Protein AF-A0A974CTH6-F1 (afdb_monomer)

Mean predicted aligned error: 5.62 Å

Solvent-accessible surface area (backbone atoms only — not comparable to full-atom values): 6548 Å² total; per-residue (Å²): 140,90,82,87,84,81,83,86,67,54,75,58,33,73,74,41,70,35,68,75,43,41,52,47,50,50,58,51,48,46,46,39,37,75,73,66,64,60,76,70,60,98,41,68,53,32,55,76,68,61,55,70,92,64,58,65,79,67,43,55,91,24,69,63,51,50,55,40,48,31,50,57,60,41,52,69,76,33,61,99,54,96,59,74,70,48,74,67,57,32,51,52,41,44,52,52,53,51,51,55,51,57,53,64,75,74,110

Nearest PDB structures (foldseek):
  8pdp-assembly1_A  TM=2.370E-01  e=9.157E+00  Human metapneumovirus CAN97-83

Sequence (107 aa):
MLALWTWSGTLLHVLWDCAAIQKYWSEILSICNDKLKLSIEATPAAVLQHHNTTLQHLYNKSLTQYALNAAKILIPCKWKSTLLPTLSEWRAQMEENRKFEEIHAKS

Foldseek 3Di:
DDDDDPPPDDPCCLQPVPPLNVVLVVVLVCCCCVVVVPPFDNDCCCLVVVDDDDDPVCVVVDPSVLLSVLQRVVSVVQPPHPDDDDPVSSVVSSVVVVVVVVVVVVD

Structure (mmCIF, N/CA/C/O backbone):
data_AF-A0A974CTH6-F1
#
_entry.id   AF-A0A974CTH6-F1
#
loop_
_atom_site.group_PDB
_atom_site.id
_atom_site.type_symbol
_atom_site.label_atom_id
_atom_site.label_alt_id
_atom_site.label_comp_id
_atom_site.label_asym_id
_atom_site.label_entity_id
_atom_site.label_seq_id
_atom_site.pdbx_PDB_ins_code
_atom_site.Cartn_x
_atom_site.Cartn_y
_atom_site.Cartn_z
_atom_site.occupancy
_atom_site.B_iso_or_equiv
_atom_site.auth_seq_id
_atom_site.auth_comp_id
_atom_site.auth_asym_id
_atom_site.auth_atom_id
_atom_site.pdbx_PDB_model_num
ATOM 1 N N . MET A 1 1 ? 21.292 -10.213 31.112 1.00 33.97 1 MET A N 1
ATOM 2 C CA . MET A 1 1 ? 21.437 -10.756 29.746 1.00 33.97 1 MET A CA 1
ATOM 3 C C . MET A 1 1 ? 20.284 -10.200 28.916 1.00 33.97 1 MET A C 1
ATOM 5 O O . MET A 1 1 ? 19.197 -10.753 28.952 1.00 33.97 1 MET A O 1
ATOM 9 N N . LEU A 1 2 ? 20.473 -9.027 28.303 1.00 35.25 2 LEU A N 1
ATOM 10 C CA . LEU A 1 2 ? 19.471 -8.352 27.468 1.00 35.25 2 LEU A CA 1
ATOM 11 C C . LEU A 1 2 ? 19.879 -8.567 26.011 1.00 35.25 2 LEU A C 1
ATOM 13 O O . LEU A 1 2 ? 20.792 -7.909 25.523 1.00 35.25 2 LEU A O 1
ATOM 17 N N . ALA A 1 3 ? 19.260 -9.540 25.354 1.00 44.25 3 ALA A N 1
ATOM 18 C CA . ALA A 1 3 ? 19.406 -9.747 23.923 1.00 44.25 3 ALA A CA 1
ATOM 19 C C . ALA A 1 3 ? 18.238 -9.075 23.183 1.00 44.25 3 ALA A C 1
ATOM 21 O O . ALA A 1 3 ? 17.135 -9.004 23.719 1.00 44.25 3 ALA A O 1
ATOM 22 N N . LEU A 1 4 ? 18.499 -8.705 21.922 1.00 35.81 4 LEU A N 1
ATOM 23 C CA . LEU A 1 4 ? 17.542 -8.417 20.838 1.00 35.81 4 LEU A CA 1
ATOM 24 C C . LEU A 1 4 ? 17.180 -6.946 20.560 1.00 35.81 4 LEU A C 1
ATOM 26 O O . LEU A 1 4 ? 16.011 -6.589 20.486 1.00 35.81 4 LEU A O 1
ATOM 30 N N . TRP A 1 5 ? 18.184 -6.120 20.250 1.00 41.66 5 TRP A N 1
ATOM 31 C CA . TRP A 1 5 ? 17.993 -4.976 19.341 1.00 41.66 5 TRP A CA 1
ATOM 32 C C . TRP A 1 5 ? 19.153 -4.874 18.341 1.00 41.66 5 TRP A C 1
ATOM 34 O O . TRP A 1 5 ? 19.871 -3.879 18.305 1.00 41.66 5 TRP A O 1
ATOM 44 N N . THR A 1 6 ? 19.374 -5.903 17.522 1.00 41.91 6 THR A N 1
ATOM 45 C CA . THR A 1 6 ? 20.195 -5.749 16.310 1.00 41.91 6 THR A CA 1
ATOM 46 C C . THR A 1 6 ? 19.281 -5.295 15.176 1.00 41.91 6 THR A C 1
ATOM 48 O O . THR A 1 6 ? 18.655 -6.112 14.507 1.00 41.91 6 THR A O 1
ATOM 51 N N . TRP A 1 7 ? 19.164 -3.980 14.983 1.00 55.66 7 TRP A N 1
ATOM 52 C CA . TRP A 1 7 ? 18.461 -3.376 13.844 1.00 55.66 7 TRP A CA 1
ATOM 53 C C . TRP A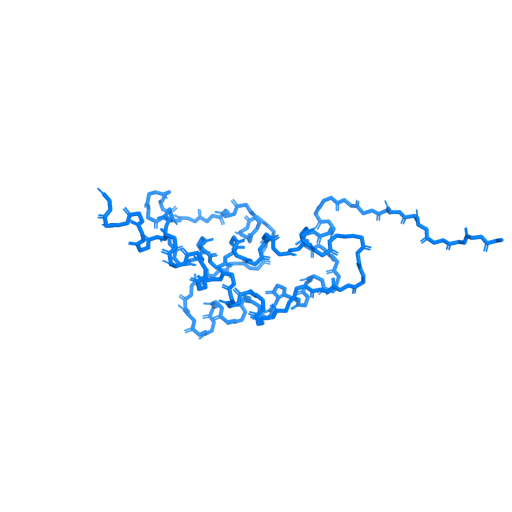 1 7 ? 19.301 -3.532 12.568 1.00 55.66 7 TRP A C 1
ATOM 55 O O . TRP A 1 7 ? 19.897 -2.580 12.077 1.00 55.66 7 TRP A O 1
ATOM 65 N N . SER A 1 8 ? 19.400 -4.748 12.040 1.00 58.16 8 SER A N 1
ATOM 66 C CA . SER A 1 8 ? 20.033 -5.024 10.749 1.00 58.16 8 SER A CA 1
ATOM 67 C C . SER A 1 8 ? 18.980 -4.944 9.640 1.00 58.16 8 SER A C 1
ATOM 69 O O . SER A 1 8 ? 18.512 -5.967 9.150 1.00 58.16 8 SER A O 1
ATOM 71 N N . GLY A 1 9 ? 18.554 -3.730 9.283 1.00 66.44 9 GLY A N 1
ATOM 72 C CA . GLY A 1 9 ? 17.576 -3.500 8.217 1.00 66.44 9 GLY A CA 1
ATOM 73 C C . GLY A 1 9 ? 17.812 -2.168 7.510 1.00 66.44 9 GLY A C 1
ATOM 74 O O . GLY A 1 9 ? 18.080 -1.157 8.154 1.00 66.44 9 GLY A O 1
ATOM 75 N N . THR A 1 10 ? 17.737 -2.163 6.180 1.00 86.88 10 THR A N 1
ATOM 76 C CA . THR A 1 10 ? 17.773 -0.935 5.372 1.00 86.88 10 THR A CA 1
ATOM 77 C C . THR A 1 10 ? 16.409 -0.235 5.403 1.00 86.88 10 THR A C 1
ATOM 79 O O . THR A 1 10 ? 15.400 -0.826 5.791 1.00 86.88 10 THR A O 1
ATOM 82 N N . LEU A 1 11 ? 16.339 1.019 4.944 1.00 87.75 11 LEU A N 1
ATOM 83 C CA . LEU A 1 11 ? 15.051 1.698 4.748 1.00 87.75 11 LEU A CA 1
ATOM 84 C C . LEU A 1 11 ? 14.126 0.889 3.821 1.00 87.75 11 LEU A C 1
ATOM 86 O O . LEU A 1 11 ? 12.930 0.781 4.084 1.00 87.75 11 LEU A O 1
ATOM 90 N N . LEU A 1 12 ? 14.693 0.276 2.776 1.00 91.00 12 LEU A N 1
ATOM 91 C CA . LEU A 1 12 ? 13.958 -0.596 1.864 1.00 91.00 12 LEU A CA 1
ATOM 92 C C . LEU A 1 12 ? 13.419 -1.840 2.578 1.00 91.00 12 LEU A C 1
ATOM 94 O O . LEU A 1 12 ? 12.272 -2.208 2.352 1.00 91.00 12 LEU A O 1
ATOM 98 N N . HIS A 1 13 ? 14.178 -2.423 3.507 1.00 90.06 13 HIS A N 1
ATOM 99 C CA . HIS A 1 13 ? 13.697 -3.557 4.290 1.00 90.06 13 HIS A CA 1
ATOM 100 C C . HIS A 1 13 ? 12.444 -3.209 5.099 1.00 90.06 13 HIS A C 1
ATOM 102 O O . HIS A 1 13 ? 11.467 -3.957 5.088 1.00 90.06 13 HIS A O 1
ATOM 108 N N . VAL A 1 14 ? 12.448 -2.057 5.776 1.00 89.50 14 VAL A N 1
ATOM 109 C CA . VAL A 1 14 ? 11.320 -1.649 6.625 1.00 89.50 14 VAL A CA 1
ATOM 110 C C . VAL A 1 14 ? 10.114 -1.192 5.806 1.00 89.50 14 VAL A C 1
ATOM 112 O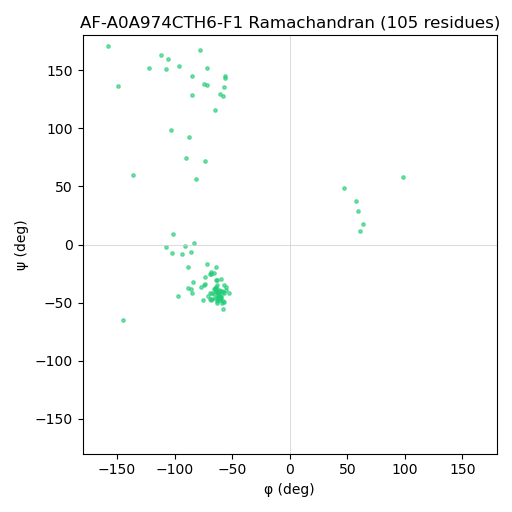 O . VAL A 1 14 ? 8.979 -1.407 6.217 1.00 89.50 14 VAL A O 1
ATOM 115 N N . LEU A 1 15 ? 10.335 -0.565 4.651 1.00 93.25 15 LEU A N 1
ATOM 116 C CA . LEU A 1 15 ? 9.246 -0.074 3.805 1.00 93.25 15 LEU A CA 1
ATOM 117 C C . LEU A 1 15 ? 8.728 -1.111 2.807 1.00 93.25 15 LEU A C 1
ATOM 119 O O . LEU A 1 15 ? 7.625 -0.933 2.299 1.00 93.25 15 LEU A O 1
ATOM 123 N N . TRP A 1 16 ? 9.499 -2.153 2.497 1.00 94.38 16 TRP A N 1
ATOM 124 C CA . TRP A 1 16 ? 9.189 -3.095 1.426 1.00 94.38 16 TRP A CA 1
ATOM 125 C C . TRP A 1 16 ? 9.602 -4.532 1.749 1.00 94.38 16 TRP A C 1
ATOM 127 O O . TRP A 1 16 ? 8.713 -5.365 1.857 1.00 94.38 16 TRP A O 1
ATOM 137 N N . ASP A 1 17 ? 10.891 -4.858 1.905 1.00 92.19 17 ASP A N 1
ATOM 138 C CA . ASP A 1 17 ? 11.347 -6.266 1.819 1.00 92.19 17 ASP A CA 1
ATOM 139 C C . ASP A 1 17 ? 10.875 -7.168 2.974 1.00 92.19 17 ASP A C 1
ATOM 141 O O . ASP A 1 17 ? 10.824 -8.390 2.832 1.00 92.19 17 ASP A O 1
ATOM 145 N N . CYS A 1 18 ? 10.552 -6.600 4.138 1.00 90.31 18 CYS A N 1
ATOM 146 C CA . CYS A 1 18 ? 10.093 -7.372 5.288 1.00 90.31 18 CYS A CA 1
ATOM 147 C C . CYS A 1 18 ? 8.800 -8.142 4.961 1.00 90.31 18 CYS A C 1
ATOM 149 O O . CYS A 1 18 ? 7.812 -7.549 4.536 1.00 90.31 18 CYS A O 1
ATOM 151 N N . ALA A 1 19 ? 8.759 -9.453 5.236 1.00 92.56 19 ALA A N 1
ATOM 152 C CA . ALA A 1 19 ? 7.610 -10.314 4.921 1.00 92.56 19 ALA A CA 1
ATOM 153 C C . ALA A 1 19 ? 6.281 -9.811 5.522 1.00 92.56 19 ALA A C 1
ATOM 155 O O . ALA A 1 19 ? 5.224 -9.895 4.896 1.00 92.56 19 ALA A O 1
ATOM 156 N N . ALA A 1 20 ? 6.340 -9.242 6.726 1.00 91.25 20 ALA A N 1
ATOM 157 C CA . ALA A 1 20 ? 5.190 -8.640 7.388 1.00 91.25 20 ALA A CA 1
ATOM 158 C C . ALA A 1 20 ? 4.650 -7.415 6.622 1.00 91.25 20 ALA A C 1
ATOM 160 O O . ALA A 1 20 ? 3.440 -7.240 6.485 1.00 91.25 20 ALA A O 1
ATOM 161 N N . ILE A 1 21 ? 5.553 -6.602 6.072 1.00 94.25 21 ILE A N 1
ATOM 162 C CA . ILE A 1 21 ? 5.232 -5.418 5.271 1.00 94.25 21 ILE A CA 1
ATOM 163 C C . ILE A 1 21 ? 4.795 -5.811 3.855 1.00 94.25 21 ILE A C 1
ATOM 165 O O . ILE A 1 21 ? 3.848 -5.230 3.335 1.00 94.25 21 ILE A O 1
ATOM 169 N N . GLN A 1 22 ? 5.388 -6.850 3.263 1.00 95.94 22 GLN A N 1
ATOM 170 C CA . GLN A 1 22 ? 4.933 -7.432 1.995 1.00 95.94 22 GLN A CA 1
ATOM 171 C C . GLN A 1 22 ? 3.481 -7.907 2.070 1.00 95.94 22 GLN A C 1
ATOM 173 O O . GLN A 1 22 ? 2.708 -7.671 1.141 1.00 95.94 22 GLN A O 1
ATOM 178 N N . LYS A 1 23 ? 3.080 -8.532 3.186 1.00 96.38 23 LYS A N 1
ATOM 179 C CA . LYS A 1 23 ? 1.680 -8.920 3.402 1.00 96.38 23 LYS A CA 1
ATOM 180 C C . LYS A 1 23 ? 0.759 -7.698 3.391 1.00 96.38 23 LYS A C 1
ATOM 182 O O . LYS A 1 23 ? -0.237 -7.703 2.674 1.00 96.38 23 LYS A O 1
ATOM 187 N N . TYR A 1 24 ? 1.120 -6.648 4.128 1.00 97.19 24 TYR A N 1
ATOM 188 C CA . TYR A 1 24 ? 0.372 -5.389 4.138 1.00 97.19 24 TYR A CA 1
ATOM 189 C C . TYR A 1 24 ? 0.251 -4.784 2.730 1.00 97.19 24 TYR A C 1
ATOM 191 O O . TYR A 1 24 ? -0.855 -4.490 2.279 1.00 97.19 24 TYR A O 1
ATOM 199 N N . TRP A 1 25 ? 1.357 -4.677 1.986 1.00 98.12 25 TRP A N 1
ATOM 200 C CA . TRP A 1 25 ? 1.327 -4.179 0.608 1.00 98.12 25 TRP A CA 1
ATOM 201 C C . TRP A 1 25 ? 0.476 -5.036 -0.322 1.00 98.12 25 TRP A C 1
ATOM 203 O O . TRP A 1 25 ? -0.256 -4.485 -1.137 1.00 98.12 25 TRP A O 1
ATOM 213 N N . SER A 1 26 ? 0.524 -6.360 -0.186 1.00 98.00 26 SER A N 1
ATOM 214 C CA . SER A 1 26 ? -0.268 -7.277 -1.012 1.00 98.00 26 SER A CA 1
ATOM 215 C C . SER A 1 26 ? -1.770 -7.044 -0.837 1.00 98.00 26 SER A C 1
ATOM 217 O O . SER A 1 26 ? -2.509 -6.997 -1.819 1.00 98.00 26 SER A O 1
ATOM 219 N N . GLU A 1 27 ? -2.226 -6.838 0.401 1.00 98.00 27 GLU A N 1
ATOM 220 C CA . GLU A 1 27 ? -3.635 -6.547 0.687 1.00 98.00 27 GLU A CA 1
ATOM 221 C C . GLU A 1 27 ? -4.066 -5.190 0.101 1.00 98.00 27 GLU A C 1
ATOM 223 O O . GLU A 1 27 ? -5.131 -5.086 -0.512 1.00 98.00 27 GLU A O 1
ATOM 228 N N . ILE A 1 28 ? -3.222 -4.161 0.225 1.00 98.31 28 ILE A N 1
ATOM 229 C CA . ILE A 1 28 ? -3.468 -2.831 -0.354 1.00 98.31 28 ILE A CA 1
ATOM 230 C C . ILE A 1 28 ? -3.524 -2.899 -1.882 1.00 98.31 28 ILE A C 1
ATOM 232 O O . ILE A 1 28 ? -4.480 -2.414 -2.490 1.00 98.31 28 ILE A O 1
ATOM 236 N N . LEU A 1 29 ? -2.528 -3.527 -2.510 1.00 98.31 29 LEU A N 1
ATOM 237 C CA . LEU A 1 29 ? -2.428 -3.642 -3.963 1.00 98.31 29 LEU A CA 1
ATOM 238 C C . LEU A 1 29 ? -3.577 -4.459 -4.551 1.00 98.31 29 LEU A C 1
ATOM 240 O O . LEU A 1 29 ? -4.093 -4.077 -5.599 1.00 98.31 29 LEU A O 1
ATOM 244 N N . SER A 1 30 ? -4.039 -5.513 -3.870 1.00 98.19 30 SER A N 1
ATOM 245 C CA . SER A 1 30 ? -5.247 -6.237 -4.284 1.00 98.19 30 SER A CA 1
ATOM 246 C C . SER A 1 30 ? -6.467 -5.316 -4.291 1.00 98.19 30 SER A C 1
ATOM 248 O O . SER A 1 30 ? -7.196 -5.260 -5.277 1.00 98.19 30 SER A O 1
ATOM 250 N N . ILE A 1 31 ? -6.677 -4.499 -3.255 1.00 98.19 31 ILE A N 1
ATOM 251 C CA . ILE A 1 31 ? -7.798 -3.546 -3.258 1.00 98.19 31 ILE A CA 1
ATOM 252 C C . ILE A 1 31 ? -7.643 -2.527 -4.398 1.00 98.19 31 ILE A C 1
ATOM 254 O O . ILE A 1 31 ? -8.589 -2.298 -5.157 1.00 98.19 31 ILE A O 1
ATOM 258 N N . CYS A 1 32 ? -6.457 -1.938 -4.553 1.00 98.00 32 CYS A N 1
ATOM 259 C CA . CYS A 1 32 ? -6.184 -0.946 -5.590 1.00 98.00 32 CYS A CA 1
ATOM 260 C C . CYS A 1 32 ? -6.381 -1.498 -7.009 1.00 98.00 32 CYS A C 1
ATOM 262 O O . CYS A 1 32 ? -7.010 -0.847 -7.843 1.00 98.00 32 CYS A O 1
ATOM 264 N N . ASN A 1 33 ? -5.886 -2.698 -7.294 1.00 98.00 33 ASN A N 1
ATOM 265 C CA . ASN A 1 33 ? -5.927 -3.268 -8.638 1.00 98.00 33 ASN A CA 1
ATOM 266 C C . ASN A 1 33 ? -7.253 -3.974 -8.924 1.00 98.00 33 ASN A C 1
ATOM 268 O O . ASN A 1 33 ? -7.838 -3.778 -9.989 1.00 98.00 33 ASN A O 1
ATOM 272 N N . ASP A 1 34 ? -7.784 -4.730 -7.966 1.00 97.50 34 ASP A N 1
ATOM 273 C CA . ASP A 1 34 ? -8.948 -5.581 -8.206 1.00 97.50 34 ASP A CA 1
ATOM 274 C C . ASP A 1 34 ? -10.256 -4.816 -8.036 1.00 97.50 34 ASP A C 1
ATOM 276 O O . ASP A 1 34 ? -11.200 -5.040 -8.801 1.00 97.50 34 ASP A O 1
ATOM 280 N N . LYS A 1 35 ? -10.327 -3.915 -7.046 1.00 96.25 35 LYS A N 1
ATOM 281 C CA . LYS A 1 35 ? -11.548 -3.159 -6.724 1.00 96.25 35 LYS A CA 1
ATOM 282 C C . LYS A 1 35 ? -11.548 -1.774 -7.354 1.00 96.25 35 LYS A C 1
ATOM 284 O O . LYS A 1 35 ? -12.559 -1.389 -7.929 1.00 96.25 35 LYS A O 1
ATOM 289 N N . LEU A 1 36 ? -10.429 -1.056 -7.275 1.00 95.44 36 LEU A N 1
ATOM 290 C CA . LEU A 1 36 ? -10.324 0.319 -7.781 1.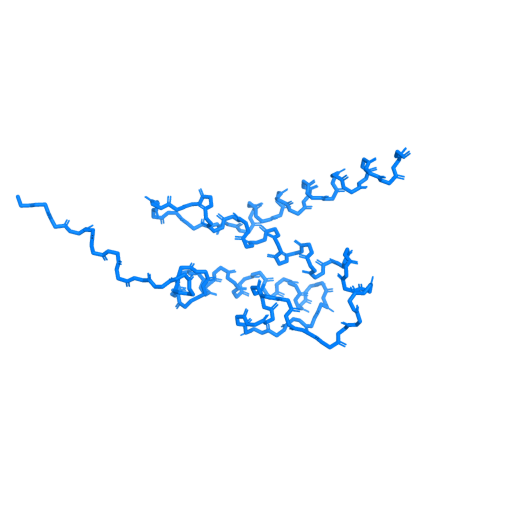00 95.44 36 LEU A CA 1
ATOM 291 C C . LEU A 1 36 ? -9.787 0.410 -9.218 1.00 95.44 36 LEU A C 1
ATOM 293 O O . LEU A 1 36 ? -9.827 1.487 -9.803 1.00 95.44 36 LEU A O 1
ATOM 297 N N . LYS A 1 37 ? -9.321 -0.707 -9.796 1.00 96.44 37 LYS A N 1
ATOM 298 C CA . LYS A 1 37 ? -8.829 -0.801 -11.183 1.00 96.44 37 LYS A CA 1
ATOM 299 C C . LYS A 1 37 ? -7.661 0.151 -11.503 1.00 96.44 37 LYS A C 1
ATOM 301 O O . LYS A 1 37 ? -7.569 0.664 -12.611 1.00 96.44 37 LYS A O 1
ATOM 306 N N . LEU A 1 38 ? -6.748 0.357 -10.547 1.00 94.00 38 LEU A N 1
ATOM 307 C CA . LEU A 1 38 ? -5.646 1.333 -10.643 1.00 94.00 38 LEU A CA 1
ATOM 308 C C . LEU A 1 38 ? -4.370 0.835 -11.353 1.00 94.00 38 LEU A C 1
ATOM 310 O O . LEU A 1 38 ? -3.468 1.635 -11.580 1.00 94.00 38 LEU A O 1
ATOM 314 N N . SER A 1 39 ? -4.284 -0.451 -11.713 1.00 94.19 39 SER A N 1
ATOM 315 C CA . SER A 1 39 ? -3.161 -1.063 -12.454 1.00 94.19 39 SER A CA 1
ATOM 316 C C . SER A 1 39 ? -1.756 -0.700 -11.929 1.00 94.19 39 SER A C 1
ATOM 318 O O . SER A 1 39 ? -0.867 -0.317 -12.689 1.00 94.19 39 SER A O 1
ATOM 320 N N . ILE A 1 40 ? -1.553 -0.820 -10.619 1.00 96.94 40 ILE A N 1
ATOM 321 C CA . ILE A 1 40 ? -0.297 -0.534 -9.921 1.00 96.94 40 ILE A CA 1
ATOM 322 C C . ILE A 1 40 ? 0.616 -1.761 -9.971 1.00 96.94 40 ILE A C 1
ATOM 324 O O . ILE A 1 40 ? 0.216 -2.857 -9.570 1.00 96.94 40 ILE A O 1
ATOM 328 N N . GLU A 1 41 ? 1.858 -1.570 -10.405 1.00 97.19 41 GLU A N 1
ATOM 329 C CA . GLU A 1 41 ? 2.882 -2.612 -10.379 1.00 97.19 41 GLU A CA 1
ATOM 330 C C . GLU A 1 41 ? 3.355 -2.893 -8.941 1.00 97.19 41 GLU A C 1
ATOM 332 O O . GLU A 1 41 ? 3.608 -1.974 -8.159 1.00 97.19 41 GLU A O 1
ATOM 337 N N . ALA A 1 42 ? 3.515 -4.169 -8.585 1.00 96.94 42 ALA A N 1
ATOM 338 C CA . ALA A 1 42 ? 3.984 -4.596 -7.267 1.00 96.94 42 ALA A CA 1
ATOM 339 C C . ALA A 1 42 ? 5.519 -4.517 -7.146 1.00 96.94 42 ALA A C 1
ATOM 341 O O . ALA A 1 42 ? 6.184 -5.507 -6.848 1.00 96.94 42 ALA A O 1
ATOM 342 N N . THR A 1 43 ? 6.092 -3.336 -7.388 1.00 97.31 43 THR A N 1
ATOM 343 C CA . THR A 1 43 ? 7.529 -3.066 -7.234 1.00 97.31 43 THR A CA 1
ATOM 344 C C . THR A 1 43 ? 7.770 -1.918 -6.255 1.00 97.31 43 THR A C 1
ATOM 346 O O . THR A 1 43 ? 6.942 -1.008 -6.151 1.00 97.31 43 THR A O 1
ATOM 349 N N . PRO A 1 44 ? 8.926 -1.881 -5.562 1.00 96.69 44 PRO A N 1
ATOM 350 C CA . PRO A 1 44 ? 9.238 -0.770 -4.665 1.00 96.69 44 PRO A CA 1
ATOM 351 C C . PRO A 1 44 ? 9.353 0.558 -5.426 1.00 96.69 44 PRO A C 1
ATOM 353 O O . PRO A 1 44 ? 9.018 1.609 -4.883 1.00 96.69 44 PRO A O 1
ATOM 356 N N . ALA A 1 45 ? 9.780 0.524 -6.693 1.00 97.31 45 ALA A N 1
ATOM 357 C CA . ALA A 1 45 ? 9.839 1.706 -7.546 1.00 97.31 45 ALA A CA 1
ATOM 358 C C . ALA A 1 45 ? 8.437 2.293 -7.788 1.00 97.31 45 ALA A C 1
ATOM 360 O O . ALA A 1 45 ? 8.229 3.487 -7.576 1.00 97.31 45 ALA A O 1
ATOM 361 N N . ALA A 1 46 ? 7.456 1.467 -8.156 1.00 97.06 46 ALA A N 1
ATOM 362 C CA . ALA A 1 46 ? 6.087 1.928 -8.365 1.00 97.06 46 ALA A CA 1
ATOM 363 C C . ALA A 1 46 ? 5.406 2.335 -7.047 1.00 97.06 46 ALA A C 1
ATOM 365 O O . ALA A 1 46 ? 4.829 3.417 -6.946 1.00 97.06 46 ALA A O 1
ATOM 366 N N . VAL A 1 47 ? 5.518 1.508 -6.006 1.00 97.56 47 VAL A N 1
ATOM 367 C CA . VAL A 1 47 ? 4.784 1.692 -4.745 1.00 97.56 47 VAL A CA 1
A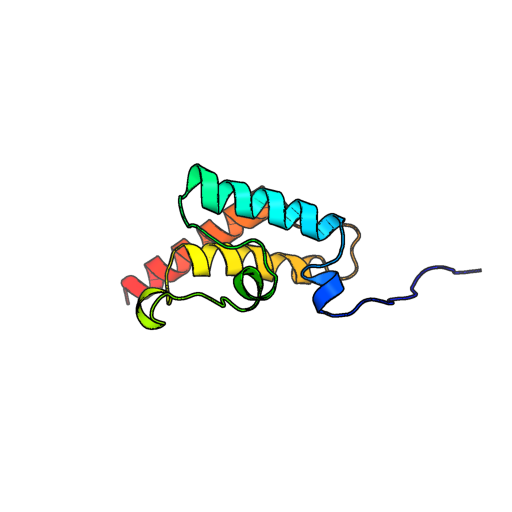TOM 368 C C . VAL A 1 47 ? 5.365 2.805 -3.874 1.00 97.56 47 VAL A C 1
ATOM 370 O O . VAL A 1 47 ? 4.625 3.655 -3.377 1.00 97.56 47 VAL A O 1
ATOM 373 N N . LEU A 1 48 ? 6.687 2.829 -3.678 1.00 96.31 48 LEU A N 1
ATOM 374 C CA . LEU A 1 48 ? 7.322 3.785 -2.767 1.00 96.31 48 LEU A CA 1
ATOM 375 C C . LEU A 1 48 ? 7.687 5.097 -3.459 1.00 96.31 48 LEU A C 1
ATOM 377 O O . LEU A 1 48 ? 7.569 6.161 -2.841 1.00 96.31 48 LEU A O 1
ATOM 381 N N . GLN A 1 49 ? 8.129 5.014 -4.716 1.00 95.19 49 GLN A N 1
ATOM 382 C CA . GLN A 1 49 ? 8.676 6.147 -5.471 1.00 95.19 49 GLN A CA 1
ATOM 383 C C . GLN A 1 49 ? 7.734 6.656 -6.566 1.00 95.19 49 GLN A C 1
ATOM 385 O O . GLN A 1 49 ? 8.049 7.648 -7.215 1.00 95.19 49 GLN A O 1
ATOM 390 N N . HIS A 1 50 ? 6.572 6.021 -6.753 1.00 96.50 50 HIS A N 1
ATOM 391 C CA . HIS A 1 50 ? 5.601 6.388 -7.784 1.00 96.50 50 HIS A CA 1
ATOM 392 C C . HIS A 1 50 ? 6.154 6.311 -9.212 1.00 96.50 50 HIS A C 1
ATOM 394 O O . HIS A 1 50 ? 5.691 7.041 -10.085 1.00 96.50 50 HIS A O 1
ATOM 400 N N . HIS A 1 51 ? 7.124 5.435 -9.479 1.00 96.19 51 HIS A N 1
ATOM 401 C CA . HIS A 1 51 ? 7.609 5.219 -10.839 1.00 96.19 51 HIS A CA 1
ATOM 402 C C . HIS A 1 51 ? 6.491 4.616 -11.702 1.00 96.19 51 HIS A C 1
ATOM 404 O O . HIS A 1 51 ? 6.006 3.523 -11.421 1.00 96.19 51 HIS A O 1
ATOM 410 N N . ASN A 1 52 ? 6.050 5.356 -12.719 1.00 94.75 52 ASN A N 1
ATOM 411 C CA . ASN A 1 52 ? 4.996 4.943 -13.640 1.00 94.75 52 ASN A CA 1
ATOM 412 C C . ASN A 1 52 ? 5.091 5.723 -14.968 1.00 94.75 52 ASN A C 1
ATOM 414 O O . ASN A 1 52 ? 5.862 6.675 -15.077 1.00 94.75 52 ASN A O 1
ATOM 418 N N . THR A 1 53 ? 4.310 5.324 -15.974 1.00 93.50 53 THR A N 1
ATOM 419 C CA . THR A 1 53 ? 4.306 5.927 -17.323 1.00 93.50 53 THR A CA 1
ATOM 420 C C . THR A 1 53 ? 3.305 7.077 -17.496 1.00 93.50 53 THR A C 1
ATOM 422 O O . THR A 1 53 ? 3.227 7.672 -18.570 1.00 93.50 53 THR A O 1
ATOM 425 N N . THR A 1 54 ? 2.528 7.408 -16.461 1.00 92.44 54 THR A N 1
ATOM 426 C CA . THR A 1 54 ? 1.532 8.486 -16.494 1.00 92.44 54 THR A CA 1
ATOM 427 C C . THR A 1 54 ? 2.229 9.839 -16.431 1.00 92.44 54 THR A C 1
ATOM 429 O O . THR A 1 54 ? 3.151 10.048 -15.643 1.00 92.44 54 THR A O 1
ATOM 432 N N . LEU A 1 55 ? 1.755 10.798 -17.229 1.00 93.06 55 LEU A N 1
ATOM 433 C CA . LEU A 1 55 ? 2.257 12.170 -17.179 1.00 93.06 55 LEU A CA 1
ATOM 434 C C . LEU A 1 55 ? 2.094 12.749 -15.768 1.00 93.06 55 LEU A C 1
ATOM 436 O O . LEU A 1 55 ? 1.029 12.638 -15.161 1.00 93.06 55 LEU A O 1
ATOM 440 N N . GLN A 1 56 ? 3.134 13.421 -15.269 1.00 91.19 56 GLN A N 1
ATOM 441 C CA . GLN A 1 56 ? 3.201 13.885 -13.880 1.00 91.19 56 GLN A CA 1
ATOM 442 C C . GLN A 1 56 ? 1.974 14.705 -13.456 1.00 91.19 56 GLN A C 1
ATOM 444 O O . GLN A 1 56 ? 1.446 14.492 -12.373 1.00 91.19 56 GLN A O 1
ATOM 449 N N . HIS A 1 57 ? 1.478 15.605 -14.307 1.00 90.31 57 HIS A N 1
ATOM 450 C CA . HIS A 1 57 ? 0.322 16.445 -13.979 1.00 90.31 57 HIS A CA 1
ATOM 451 C C . HIS A 1 57 ? -1.001 15.666 -13.863 1.00 90.31 57 HIS A C 1
ATOM 453 O O . HIS A 1 57 ? -1.889 16.119 -13.152 1.00 90.31 57 HIS A O 1
ATOM 459 N N . LEU A 1 58 ? -1.125 14.513 -14.532 1.00 89.44 58 LEU A N 1
ATOM 460 C CA . LEU A 1 58 ? -2.282 13.615 -14.412 1.00 89.44 58 LEU A CA 1
ATOM 461 C C . LEU A 1 58 ? -2.140 12.677 -13.212 1.00 89.44 58 LEU A C 1
ATOM 463 O O . LEU A 1 58 ? -3.127 12.276 -12.602 1.00 89.44 58 LEU A O 1
ATOM 467 N N . TYR A 1 59 ? -0.902 12.305 -12.890 1.00 92.94 59 TYR A N 1
ATOM 468 C CA . TYR A 1 59 ? -0.610 11.469 -11.736 1.00 92.94 59 TYR A CA 1
ATOM 469 C C . TYR A 1 59 ? -0.731 12.242 -10.419 1.00 92.94 59 TYR A C 1
ATOM 471 O O . TYR A 1 59 ? -1.164 11.689 -9.404 1.00 92.94 59 TYR A O 1
ATOM 479 N N . ASN A 1 60 ? -0.364 13.522 -10.432 1.00 88.75 60 ASN A N 1
ATOM 480 C CA . ASN A 1 60 ? -0.562 14.422 -9.310 1.00 88.75 60 ASN A CA 1
ATOM 481 C C . ASN A 1 60 ? -2.050 14.476 -8.964 1.00 88.75 60 ASN A C 1
ATOM 483 O O . ASN A 1 60 ? -2.882 14.728 -9.830 1.00 88.75 60 ASN A O 1
ATOM 487 N N . LYS A 1 61 ? -2.375 14.249 -7.689 1.00 85.31 61 LYS A N 1
ATOM 488 C CA . LYS A 1 61 ? -3.758 14.155 -7.195 1.00 85.31 61 LYS A CA 1
ATOM 489 C C . LYS A 1 61 ? -4.559 12.977 -7.770 1.00 85.31 61 LYS A C 1
ATOM 491 O O . LYS A 1 61 ? -5.785 12.951 -7.682 1.00 85.31 61 LYS A O 1
ATOM 496 N N . SER A 1 62 ? -3.891 11.979 -8.348 1.00 93.31 62 SER A N 1
ATOM 497 C CA . SER A 1 62 ? -4.554 10.736 -8.740 1.00 93.31 62 SER A CA 1
ATOM 498 C C . SER A 1 62 ? -4.925 9.902 -7.514 1.00 93.31 62 SER A C 1
ATOM 500 O O . SER A 1 62 ? -4.233 9.911 -6.490 1.00 93.31 62 SER A O 1
ATOM 502 N N . LEU A 1 63 ? -5.983 9.098 -7.641 1.00 94.75 63 LEU A N 1
ATOM 503 C CA . LEU A 1 63 ? -6.365 8.139 -6.603 1.00 94.75 63 LEU A CA 1
ATOM 504 C C . LEU A 1 63 ? -5.219 7.166 -6.274 1.00 94.75 63 LEU A C 1
ATOM 506 O O . LEU A 1 63 ? -5.031 6.817 -5.112 1.00 94.75 63 LEU A O 1
ATOM 510 N N . THR A 1 64 ? -4.418 6.786 -7.274 1.00 96.25 64 THR A N 1
ATOM 511 C CA . THR A 1 64 ? -3.209 5.970 -7.102 1.00 96.25 64 THR A CA 1
ATOM 512 C C . THR A 1 64 ? -2.206 6.634 -6.167 1.00 96.25 64 THR A C 1
ATOM 514 O O . THR A 1 64 ? -1.761 6.013 -5.201 1.00 96.25 64 THR A O 1
ATOM 517 N N . GLN A 1 65 ? -1.879 7.908 -6.403 1.00 95.62 65 GLN A N 1
ATOM 518 C CA . GLN A 1 65 ? -0.945 8.642 -5.555 1.00 95.62 65 GLN A CA 1
ATOM 519 C C . GLN A 1 65 ? -1.455 8.734 -4.111 1.00 95.62 65 GLN A C 1
ATOM 521 O O . GLN A 1 65 ? -0.692 8.474 -3.179 1.00 95.62 65 GLN A O 1
ATOM 526 N N . TYR A 1 66 ? -2.740 9.050 -3.920 1.00 95.38 66 TYR A N 1
ATOM 527 C CA . TYR A 1 66 ? -3.341 9.130 -2.588 1.00 95.38 66 TYR A CA 1
ATOM 528 C C . TYR A 1 66 ? -3.341 7.782 -1.865 1.00 95.38 66 TYR A C 1
ATOM 530 O O . TYR A 1 66 ? -2.913 7.720 -0.713 1.00 95.38 66 TYR A O 1
ATOM 538 N N . ALA A 1 67 ? -3.740 6.704 -2.548 1.00 97.56 67 ALA A N 1
ATOM 539 C CA . ALA A 1 67 ? -3.772 5.348 -2.001 1.00 97.56 67 ALA A CA 1
ATOM 540 C C . ALA A 1 67 ? -2.400 4.889 -1.502 1.00 97.56 67 ALA A C 1
ATOM 542 O O . ALA A 1 67 ? -2.279 4.416 -0.368 1.00 97.56 67 ALA A O 1
ATOM 543 N N . LEU A 1 68 ? -1.367 5.075 -2.326 1.00 97.88 68 LEU A N 1
ATOM 544 C CA . LEU A 1 68 ? -0.003 4.675 -1.998 1.00 97.88 68 LEU A CA 1
ATOM 545 C C . LEU A 1 68 ? 0.593 5.540 -0.882 1.00 97.88 68 LEU A C 1
ATOM 547 O O . LEU A 1 68 ? 1.215 5.007 0.036 1.00 97.88 68 LEU A O 1
ATOM 551 N N . ASN A 1 69 ? 0.374 6.858 -0.905 1.00 96.81 69 ASN A N 1
ATOM 552 C CA . ASN A 1 69 ? 0.879 7.748 0.143 1.00 96.81 69 ASN A CA 1
ATOM 553 C C . ASN A 1 69 ? 0.204 7.505 1.495 1.00 96.81 69 ASN A C 1
ATOM 555 O O . ASN A 1 69 ? 0.901 7.454 2.510 1.00 96.81 69 ASN A O 1
ATOM 559 N N . ALA A 1 70 ? -1.115 7.288 1.508 1.00 97.75 70 ALA A N 1
ATOM 560 C CA . ALA A 1 70 ? -1.852 6.922 2.713 1.00 97.75 70 AL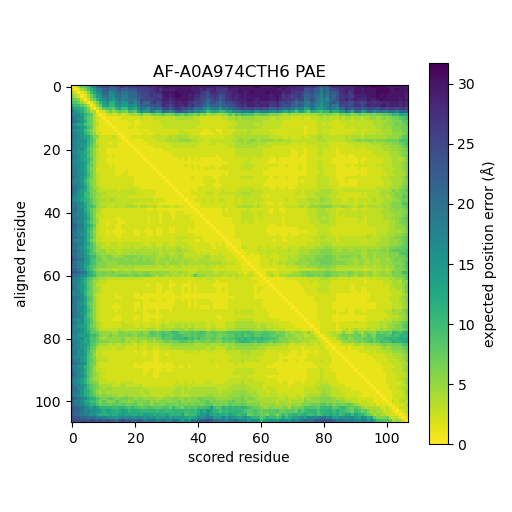A A CA 1
ATOM 561 C C . ALA A 1 70 ? -1.323 5.619 3.326 1.00 97.75 70 ALA A C 1
ATOM 563 O O . ALA A 1 70 ? -1.175 5.522 4.539 1.00 97.75 70 ALA A O 1
ATOM 564 N N . ALA A 1 71 ? -0.989 4.623 2.502 1.00 97.94 71 ALA A N 1
ATOM 565 C CA . ALA A 1 71 ? -0.435 3.372 3.005 1.00 97.94 71 ALA A CA 1
ATOM 566 C C . ALA A 1 71 ? 1.002 3.543 3.525 1.00 97.94 71 ALA A C 1
ATOM 568 O O . ALA A 1 71 ? 1.335 3.043 4.602 1.00 97.94 71 ALA A O 1
ATOM 569 N N . LYS A 1 72 ? 1.838 4.272 2.773 1.00 96.56 72 LYS A N 1
ATOM 570 C CA . LYS A 1 72 ? 3.266 4.480 3.049 1.00 96.56 72 LYS A CA 1
ATOM 571 C C . LYS A 1 72 ? 3.508 5.244 4.347 1.00 96.56 72 LYS A C 1
ATOM 573 O O . LYS A 1 72 ? 4.423 4.888 5.084 1.00 96.56 72 LYS A O 1
ATOM 578 N N . ILE A 1 73 ? 2.701 6.268 4.641 1.00 96.00 73 ILE A N 1
ATOM 579 C CA . ILE A 1 73 ? 2.895 7.115 5.829 1.00 96.00 73 ILE A CA 1
ATOM 580 C C . ILE A 1 73 ? 2.611 6.372 7.141 1.00 96.00 73 ILE A C 1
ATOM 582 O O . ILE A 1 73 ? 3.198 6.697 8.167 1.00 96.00 73 ILE A O 1
ATOM 586 N N . LEU A 1 74 ? 1.776 5.328 7.111 1.00 97.12 74 LEU A N 1
ATOM 587 C CA . LEU A 1 74 ? 1.420 4.559 8.305 1.00 97.12 74 LEU A CA 1
ATOM 588 C C . LEU A 1 74 ? 2.548 3.642 8.793 1.00 97.12 74 LEU A C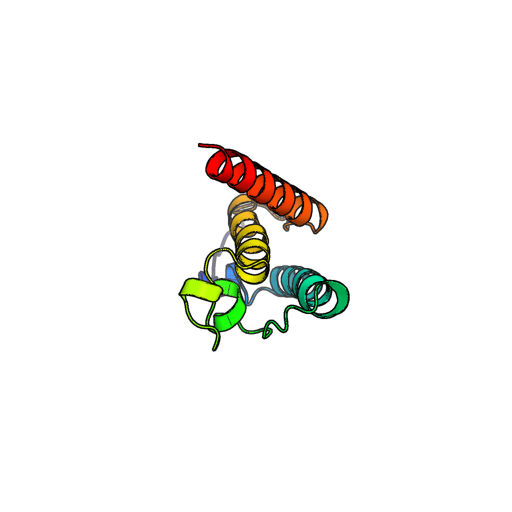 1
ATOM 590 O O . LEU A 1 74 ? 2.630 3.367 9.988 1.00 97.12 74 LEU A O 1
ATOM 594 N N . ILE A 1 75 ? 3.432 3.186 7.899 1.00 94.88 75 ILE A N 1
ATOM 595 C CA . ILE A 1 75 ? 4.558 2.306 8.252 1.00 94.88 75 ILE A CA 1
ATOM 596 C C . ILE A 1 75 ? 5.474 2.962 9.305 1.00 94.88 75 ILE A C 1
ATOM 598 O O . ILE A 1 75 ? 5.649 2.380 10.379 1.00 94.88 75 ILE A O 1
ATOM 602 N N . PRO A 1 76 ? 6.026 4.175 9.088 1.00 92.44 76 PRO A N 1
ATOM 603 C CA . PRO A 1 76 ? 6.853 4.830 10.098 1.00 92.44 76 PRO A CA 1
ATOM 604 C C . PRO A 1 76 ? 6.071 5.222 11.361 1.00 92.44 76 PRO A C 1
ATOM 606 O O . PRO A 1 76 ? 6.667 5.281 12.433 1.00 92.44 76 PRO A O 1
ATOM 609 N N . CYS A 1 77 ? 4.748 5.414 11.299 1.00 93.06 77 CYS A N 1
ATOM 610 C CA . CYS A 1 77 ? 3.933 5.653 12.499 1.00 93.06 77 CYS A CA 1
ATOM 611 C C . CYS A 1 77 ? 3.912 4.457 13.467 1.00 93.06 77 CYS A C 1
ATOM 613 O O . CYS A 1 77 ? 3.598 4.630 14.643 1.00 93.06 77 CYS A O 1
ATOM 615 N N . LYS A 1 78 ? 4.254 3.250 12.999 1.00 90.31 78 LYS A N 1
ATOM 616 C CA . LYS A 1 78 ? 4.382 2.038 13.824 1.00 90.31 78 LYS A CA 1
ATOM 617 C C . LYS A 1 78 ? 5.837 1.694 14.164 1.00 90.31 78 LYS A C 1
ATOM 619 O O . LYS A 1 78 ? 6.108 0.621 14.707 1.00 90.31 78 LYS A O 1
ATOM 624 N N . TRP A 1 79 ? 6.783 2.585 13.862 1.00 82.19 79 TRP A N 1
ATOM 625 C CA . TRP A 1 79 ? 8.210 2.360 14.089 1.00 82.19 79 TRP A CA 1
ATOM 626 C C . TRP A 1 79 ? 8.515 2.033 15.561 1.00 82.19 79 TRP A C 1
ATOM 628 O O . TRP A 1 79 ? 7.885 2.574 16.467 1.00 82.19 79 TRP A O 1
ATOM 638 N N . LYS A 1 80 ? 9.502 1.156 15.805 1.00 79.56 80 LYS A N 1
ATOM 639 C CA . LYS A 1 80 ? 9.856 0.615 17.142 1.00 79.56 80 LYS A CA 1
ATOM 640 C C . LYS A 1 80 ? 8.742 -0.174 17.848 1.00 79.56 80 LYS A C 1
ATOM 642 O O . LYS A 1 80 ? 8.904 -0.508 19.018 1.00 79.56 80 LYS A O 1
ATOM 647 N N . SER A 1 81 ? 7.656 -0.520 17.159 1.00 84.62 81 SER A N 1
ATOM 648 C CA . SER A 1 81 ? 6.629 -1.428 17.676 1.00 84.62 81 SER A CA 1
ATOM 649 C C . SER A 1 81 ? 6.614 -2.749 16.904 1.00 84.62 81 SER A C 1
ATOM 651 O O . SER A 1 81 ? 7.149 -2.844 15.802 1.00 84.62 81 SER A O 1
ATOM 653 N N . THR A 1 82 ? 5.980 -3.770 17.477 1.00 83.06 82 THR A N 1
ATOM 654 C CA . THR A 1 82 ? 5.672 -5.034 16.786 1.00 83.06 82 THR A CA 1
ATOM 655 C C . THR A 1 82 ? 4.387 -4.951 15.954 1.00 83.06 82 THR A C 1
ATOM 657 O O . THR A 1 82 ? 3.971 -5.948 15.365 1.00 83.06 82 THR A O 1
ATOM 660 N N . LEU A 1 83 ? 3.732 -3.784 15.924 1.00 89.81 83 LEU A N 1
ATOM 661 C CA . LEU A 1 83 ? 2.469 -3.577 15.228 1.00 89.81 83 LEU A CA 1
ATOM 662 C C . LEU A 1 83 ? 2.710 -3.260 13.752 1.00 89.81 83 LEU A C 1
ATOM 664 O O . LEU A 1 83 ? 3.651 -2.555 13.393 1.00 89.81 83 LEU A O 1
ATOM 668 N N . LEU A 1 84 ? 1.800 -3.735 12.907 1.00 92.25 84 LEU A N 1
ATOM 669 C CA . LEU A 1 84 ? 1.742 -3.394 11.489 1.00 92.25 84 LEU A CA 1
ATOM 670 C C . LEU A 1 84 ? 0.555 -2.464 11.234 1.00 92.25 84 LEU A C 1
ATOM 672 O O . LEU A 1 84 ? -0.451 -2.568 11.944 1.00 92.25 84 LEU A O 1
ATOM 676 N N . PRO A 1 85 ? 0.637 -1.588 10.220 1.00 96.69 85 PRO A N 1
ATOM 677 C CA . PRO A 1 85 ? -0.535 -0.892 9.718 1.00 96.69 85 PRO A CA 1
ATOM 678 C C . PRO A 1 85 ? -1.625 -1.875 9.285 1.00 96.69 85 PRO A C 1
ATOM 680 O O . PRO A 1 85 ? -1.351 -2.935 8.722 1.00 96.69 85 PRO A O 1
ATOM 683 N N . THR A 1 86 ? -2.872 -1.502 9.532 1.00 97.38 86 THR A N 1
ATOM 684 C CA . THR A 1 86 ? -4.048 -2.285 9.153 1.00 97.38 86 THR A CA 1
ATOM 685 C C . THR A 1 86 ? -4.767 -1.663 7.959 1.00 97.38 86 THR A C 1
ATOM 687 O O . THR A 1 86 ? -4.676 -0.462 7.702 1.00 97.38 86 THR A O 1
ATOM 690 N N . LEU A 1 87 ? -5.582 -2.460 7.262 1.00 97.94 87 LEU A N 1
ATOM 691 C CA . LEU A 1 87 ? -6.464 -1.949 6.205 1.00 97.94 87 LEU A CA 1
ATOM 692 C C . LEU A 1 87 ? -7.463 -0.899 6.713 1.00 97.94 87 LEU A C 1
ATOM 694 O O . LEU A 1 87 ? -7.865 -0.019 5.955 1.00 97.94 87 LEU A O 1
ATOM 698 N N . SER A 1 88 ? -7.875 -0.989 7.981 1.00 98.12 88 SER A N 1
ATOM 699 C CA . SER A 1 88 ? -8.766 -0.001 8.597 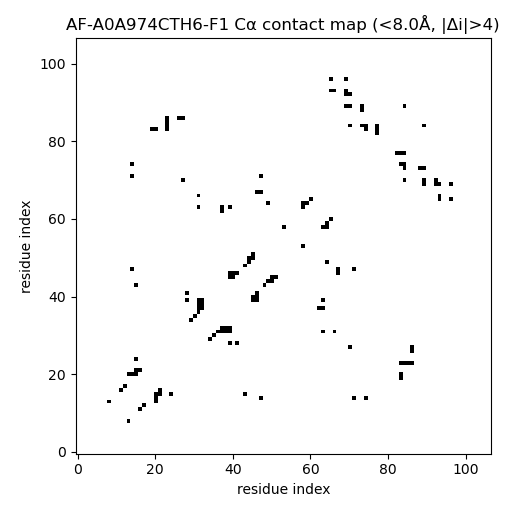1.00 98.12 88 SER A CA 1
ATOM 700 C C . SER A 1 88 ? -8.068 1.351 8.749 1.00 98.12 88 SER A C 1
ATOM 702 O O . SER A 1 88 ? -8.613 2.374 8.341 1.00 98.12 88 SER A O 1
ATOM 704 N N . GLU A 1 89 ? -6.830 1.351 9.252 1.00 98.31 89 GLU A N 1
ATOM 705 C CA . GLU A 1 89 ? -6.014 2.565 9.374 1.00 98.31 89 GLU A CA 1
ATOM 706 C C . GLU A 1 89 ? -5.720 3.182 8.008 1.00 98.31 89 GLU A C 1
ATOM 708 O O . GLU A 1 89 ? -5.829 4.394 7.851 1.00 98.31 89 GLU A O 1
ATOM 713 N N . TRP A 1 90 ? -5.432 2.361 6.997 1.00 98.38 90 TRP A N 1
ATOM 714 C CA . TRP A 1 90 ? -5.263 2.848 5.630 1.00 98.38 90 TRP A CA 1
ATOM 715 C C . TRP A 1 90 ? -6.526 3.524 5.084 1.00 98.38 90 TRP A C 1
ATOM 717 O O . TRP A 1 90 ? -6.443 4.619 4.530 1.00 98.38 90 TRP A O 1
ATOM 727 N N . ARG A 1 91 ? -7.709 2.922 5.269 1.00 97.75 91 ARG A N 1
ATOM 728 C CA . ARG A 1 91 ? -8.983 3.538 4.855 1.00 97.75 91 ARG A CA 1
ATOM 729 C C . ARG A 1 91 ? -9.261 4.838 5.603 1.00 97.75 91 ARG A C 1
ATOM 731 O O . ARG A 1 91 ? -9.710 5.797 4.985 1.00 97.75 91 ARG A O 1
ATOM 738 N N . ALA A 1 92 ? -8.974 4.881 6.902 1.00 98.00 92 ALA A N 1
ATOM 739 C CA . ALA A 1 92 ? -9.106 6.098 7.694 1.00 98.00 92 ALA A CA 1
ATOM 740 C C . ALA A 1 92 ? -8.164 7.200 7.184 1.00 98.00 92 ALA A C 1
ATOM 742 O O . ALA A 1 92 ? -8.596 8.334 7.004 1.00 98.00 92 ALA A O 1
ATOM 743 N N .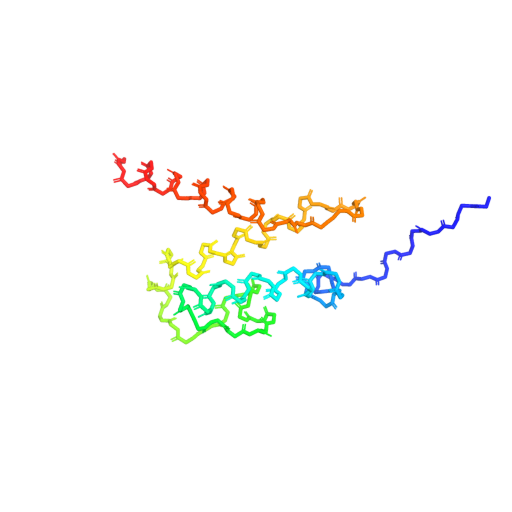 GLN A 1 93 ? -6.913 6.857 6.861 1.00 97.88 93 GLN A N 1
ATOM 744 C CA . GLN A 1 93 ? -5.952 7.796 6.284 1.00 97.88 93 GLN A CA 1
ATOM 745 C C . GLN A 1 93 ? -6.383 8.287 4.892 1.00 97.88 93 GLN A C 1
ATOM 747 O O . GLN A 1 93 ? -6.204 9.459 4.570 1.00 97.88 93 GLN A O 1
ATOM 752 N N . MET A 1 94 ? -6.974 7.416 4.069 1.00 96.69 94 MET A N 1
ATOM 753 C CA . MET A 1 94 ? -7.547 7.793 2.772 1.00 96.69 94 MET A CA 1
ATOM 754 C C . MET A 1 94 ? -8.697 8.791 2.912 1.00 96.69 94 MET A C 1
ATOM 756 O O . MET A 1 94 ? -8.745 9.779 2.181 1.00 96.69 94 MET A O 1
ATOM 760 N N . GLU A 1 95 ? -9.602 8.550 3.858 1.00 95.62 95 GLU A N 1
ATOM 761 C CA . GLU A 1 95 ? -10.715 9.453 4.147 1.00 95.62 95 GLU A CA 1
ATOM 762 C C . GLU A 1 95 ? -10.226 10.801 4.689 1.00 95.62 95 GLU A C 1
ATOM 764 O O . GLU A 1 95 ? -10.745 11.850 4.317 1.00 95.62 95 GLU A O 1
ATOM 769 N N . GLU A 1 96 ? -9.186 10.791 5.518 1.00 94.25 96 GLU A N 1
ATOM 770 C CA . GLU A 1 96 ? -8.580 12.016 6.025 1.00 94.25 96 GLU A CA 1
ATOM 771 C C . GLU A 1 96 ? -7.937 12.843 4.902 1.00 94.25 96 GLU A C 1
ATOM 773 O O . GLU A 1 96 ? -8.217 14.035 4.772 1.00 94.25 96 GLU A O 1
ATOM 778 N N . ASN A 1 97 ? -7.170 12.205 4.010 1.00 91.62 97 ASN A N 1
ATOM 779 C CA . ASN A 1 97 ? -6.620 12.867 2.824 1.00 91.62 97 ASN A CA 1
ATOM 780 C C . ASN A 1 97 ? -7.733 13.482 1.952 1.00 91.62 97 ASN A C 1
ATOM 782 O O . ASN A 1 97 ? -7.600 14.613 1.490 1.00 91.62 97 ASN A O 1
ATOM 786 N N . ARG A 1 98 ? -8.850 12.765 1.759 1.00 91.56 98 ARG A N 1
ATOM 787 C CA . ARG A 1 98 ? -10.011 13.240 0.988 1.00 91.56 98 ARG A CA 1
ATOM 788 C C . ARG A 1 98 ? -10.605 14.523 1.578 1.00 91.56 98 ARG A C 1
ATOM 790 O O . ARG A 1 98 ? -10.879 15.457 0.830 1.00 91.56 98 ARG A O 1
ATOM 797 N N . LYS A 1 99 ? -10.771 14.595 2.904 1.00 91.44 99 LYS A N 1
ATOM 798 C CA . LYS A 1 99 ? -11.286 15.795 3.589 1.00 91.44 99 LYS A CA 1
ATOM 799 C C . LYS A 1 99 ? -10.371 17.003 3.403 1.00 91.44 99 LYS A C 1
ATOM 801 O O . LYS A 1 99 ? -10.864 18.102 3.161 1.00 91.44 99 LYS A O 1
ATOM 806 N N . PHE A 1 100 ? -9.053 16.815 3.489 1.00 88.44 100 PHE A N 1
ATOM 807 C CA . PHE A 1 100 ? -8.102 17.906 3.259 1.00 88.44 100 PHE A CA 1
ATOM 808 C C . PHE A 1 100 ? -8.195 18.468 1.835 1.00 88.44 100 PHE A C 1
ATOM 810 O O . PHE A 1 100 ? -8.153 19.684 1.654 1.00 88.44 100 PHE A O 1
ATOM 817 N N . GLU A 1 101 ? -8.387 17.612 0.829 1.00 85.56 101 GLU A N 1
ATOM 818 C CA . GLU A 1 101 ? -8.603 18.061 -0.553 1.00 85.56 101 GLU A CA 1
ATOM 819 C C . GLU A 1 101 ? -9.922 18.831 -0.719 1.00 85.56 101 GLU A C 1
ATOM 821 O O . GLU A 1 101 ? -9.955 19.844 -1.415 1.00 85.56 101 GLU A O 1
ATOM 826 N N . GLU A 1 102 ? -11.004 18.418 -0.048 1.00 86.81 102 GLU A N 1
ATOM 827 C CA . GLU A 1 102 ? -12.278 19.153 -0.080 1.00 86.81 102 GLU A CA 1
ATOM 828 C C . GLU A 1 102 ? -12.180 20.559 0.514 1.00 86.81 102 GLU A C 1
ATOM 830 O O . GLU A 1 102 ? -12.871 21.466 0.050 1.00 86.81 102 GLU A O 1
ATOM 835 N N . ILE A 1 103 ? -11.356 20.742 1.548 1.00 88.12 103 ILE A N 1
ATOM 836 C CA . ILE A 1 103 ? -11.113 22.055 2.152 1.00 88.12 103 ILE A CA 1
ATOM 837 C C . ILE A 1 103 ? -10.340 22.938 1.168 1.00 88.12 103 ILE A C 1
ATOM 839 O O . ILE A 1 103 ? -10.768 24.059 0.903 1.00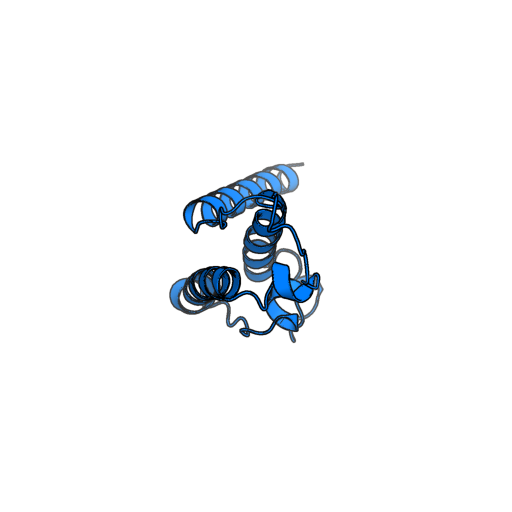 88.12 103 ILE A O 1
ATOM 843 N N . HIS A 1 104 ? -9.261 22.421 0.572 1.00 78.31 104 HIS A N 1
ATOM 844 C CA . HIS A 1 104 ? -8.471 23.162 -0.418 1.00 78.31 104 HIS A CA 1
ATOM 845 C C . HIS A 1 104 ? -9.246 23.491 -1.698 1.00 78.31 104 HIS A C 1
ATOM 847 O O . HIS A 1 104 ? -8.974 24.505 -2.327 1.00 78.31 104 HIS A O 1
ATOM 853 N N . ALA A 1 105 ? -10.212 22.664 -2.101 1.00 80.88 105 ALA A N 1
ATOM 854 C CA . ALA A 1 105 ? -11.043 22.945 -3.271 1.00 80.88 105 ALA A CA 1
ATOM 855 C C . ALA A 1 105 ? -12.049 24.094 -3.050 1.00 80.88 105 ALA A C 1
ATOM 857 O O . ALA A 1 105 ? -12.609 24.602 -4.020 1.00 80.88 105 ALA A O 1
ATOM 858 N N . LYS A 1 106 ? -12.317 24.472 -1.792 1.00 71.44 106 LYS A N 1
ATOM 859 C CA . LYS A 1 106 ? -13.299 25.502 -1.409 1.00 71.44 106 LYS A CA 1
ATOM 860 C C . LYS A 1 106 ? -12.672 26.851 -1.034 1.00 71.44 106 LYS A C 1
ATOM 862 O O . LYS A 1 106 ? -13.431 27.791 -0.801 1.00 71.44 106 LYS A O 1
ATOM 867 N N . SER A 1 107 ? -11.344 26.939 -0.932 1.00 58.84 107 SER A N 1
ATOM 868 C CA . SER A 1 107 ? -10.597 28.183 -0.675 1.00 58.84 107 SER A CA 1
ATOM 869 C C . SER A 1 107 ? -10.122 28.821 -1.970 1.00 58.84 107 SER A C 1
ATOM 871 O O . SER A 1 107 ? -10.221 30.058 -2.080 1.00 58.84 107 SER A O 1
#

Secondary structure (DSSP, 8-state):
----------HHIIIIISHHHHHHHHHHHHIIIIIS-----SSHHHHHH---SS-HHHHTT-HHHHHHHHHHHHHHHTTTSS----HHHHHHHHHHHHHHHHHHTT-

Organism: Xenopus laevis (NCBI:txid8355)

pLDDT: mean 89.17, std 14.72, range [33.97, 98.38]

Radius of gyration: 15.59 Å; Cα contacts (8 Å, |Δi|>4): 76; chains: 1; bounding box: 35×39×47 Å